Protein AF-A0A2S7JBW2-F1 (afdb_monomer)

Nearest PDB structures (foldseek):
  4ilo-assembly1_A  TM=8.962E-01  e=5.981E-02  Chlamydia trachomatis L2/434/Bu
  3k29-assembly1_A  TM=7.544E-01  e=4.182E-02  Chlamydia trachomatis
  8i21-assembly1_A  TM=8.945E-01  e=6.894E-01  Saccharomyces cerevisiae S288C
  6pyu-assembly1_B  TM=6.665E-01  e=2.221E-01  Homo sapiens
  8i4v-assembly1_B  TM=3.701E-01  e=4.279E-01  Saccharomyces cerevisiae S288C

Solvent-accessible surface area (backbone atoms only — not comparable to full-atom values): 8163 Å² total; per-residue (Å²): 131,65,72,66,58,58,49,51,54,51,37,55,56,33,46,54,52,26,52,53,31,48,53,52,26,54,51,33,50,50,50,32,52,52,43,50,52,52,45,51,51,54,53,51,51,49,52,54,50,52,52,53,53,66,70,50,65,88,49,95,73,53,73,66,59,55,52,52,50,54,57,48,52,53,52,50,53,51,50,49,55,52,46,52,53,50,33,54,52,36,49,53,49,28,52,51,32,48,53,54,25,53,54,31,49,51,48,36,53,51,46,52,53,52,48,53,54,50,51,54,53,52,52,55,53,51,52,54,50,50,49,53,55,50,50,54,50,50,51,52,54,49,54,53,53,53,54,52,52,56,58,59,77,72,108

Sequence (155 aa):
MNPLHGLQLAIELAERKRDERAQVLAQAQRQVLMGQQQLQQLQSYANDTDARWTQGHNMALSSELIRHHYQFVERLQHAIGMQDGVIANLVRQENQCRATLMQAEMRVSGLKQVLEKRKLQIAAVEQRREQGRMDEMAALVYARRMASAQLEDAR

Structure (mmCIF, N/CA/C/O backbone):
data_AF-A0A2S7JBW2-F1
#
_entry.id   AF-A0A2S7JBW2-F1
#
loop_
_atom_site.group_PDB
_atom_site.id
_atom_site.type_symbol
_atom_site.label_atom_id
_atom_site.label_alt_id
_atom_site.label_comp_id
_atom_site.label_asym_id
_atom_site.label_entity_id
_atom_site.label_seq_id
_atom_site.pdbx_PDB_ins_code
_atom_site.Cartn_x
_atom_site.Cartn_y
_atom_site.Cartn_z
_atom_site.occupancy
_atom_site.B_iso_or_equiv
_atom_site.auth_seq_id
_atom_site.auth_comp_id
_atom_site.auth_asym_id
_atom_site.auth_atom_id
_atom_site.pdbx_PDB_model_num
ATOM 1 N N . MET A 1 1 ? -13.822 -15.335 30.481 1.00 53.06 1 MET A N 1
ATOM 2 C CA . MET A 1 1 ? -13.017 -14.358 29.709 1.00 53.06 1 MET A CA 1
ATOM 3 C C . MET A 1 1 ? -13.852 -13.115 29.452 1.00 53.06 1 MET A C 1
ATOM 5 O O . MET A 1 1 ? -15.009 -13.262 29.079 1.00 53.06 1 MET A O 1
ATOM 9 N N . ASN A 1 2 ? -13.300 -11.915 29.657 1.00 78.81 2 ASN A N 1
ATOM 10 C CA . ASN A 1 2 ? -14.002 -10.663 29.363 1.00 78.81 2 ASN A CA 1
ATOM 11 C C . ASN A 1 2 ? -14.176 -10.518 27.830 1.00 78.81 2 ASN A C 1
ATOM 13 O O . ASN A 1 2 ? -13.167 -10.449 27.125 1.00 78.81 2 ASN A O 1
ATOM 17 N N . PRO A 1 3 ? -15.408 -10.480 27.285 1.00 77.38 3 PRO A N 1
ATOM 18 C CA . PRO A 1 3 ? -15.646 -10.418 25.839 1.00 77.38 3 PRO A CA 1
ATOM 19 C C . PRO A 1 3 ? -15.076 -9.154 25.178 1.00 77.38 3 PRO A C 1
ATOM 21 O O . PRO A 1 3 ? -14.809 -9.164 23.977 1.00 77.38 3 PRO A O 1
ATOM 24 N N . LEU A 1 4 ? -14.852 -8.080 25.944 1.00 89.88 4 LEU A N 1
ATOM 25 C CA . LEU A 1 4 ? -14.184 -6.873 25.453 1.00 89.88 4 LEU A CA 1
ATOM 26 C C . LEU A 1 4 ? -12.693 -7.109 25.196 1.00 89.88 4 LEU A C 1
ATOM 28 O O . LEU A 1 4 ? -12.165 -6.608 24.209 1.00 89.88 4 LEU A O 1
ATOM 32 N N . HIS A 1 5 ? -12.038 -7.921 26.029 1.00 91.69 5 HIS A N 1
ATOM 33 C CA . HIS A 1 5 ? -10.615 -8.226 25.890 1.00 91.69 5 HIS A CA 1
ATOM 34 C C . HIS A 1 5 ? -10.326 -9.022 24.609 1.00 91.69 5 HIS A C 1
ATOM 36 O O . HIS A 1 5 ? -9.388 -8.716 23.881 1.00 91.69 5 HIS A O 1
ATOM 42 N N . GLY A 1 6 ? -11.191 -9.985 24.266 1.00 94.25 6 GLY A N 1
ATOM 43 C CA . GLY A 1 6 ? -11.080 -10.716 22.999 1.00 94.25 6 GLY A CA 1
ATOM 44 C C . GLY A 1 6 ? -11.246 -9.815 21.767 1.00 94.25 6 GLY A C 1
ATOM 45 O O . GLY A 1 6 ? -10.542 -9.991 20.776 1.00 94.25 6 GLY A O 1
ATOM 46 N N . LEU A 1 7 ? -12.138 -8.818 21.833 1.00 94.88 7 LEU A N 1
ATOM 47 C CA . LEU A 1 7 ? -12.309 -7.830 20.761 1.00 94.88 7 LEU A CA 1
ATOM 48 C C . LEU A 1 7 ? -11.121 -6.871 20.654 1.00 94.88 7 LEU A C 1
ATOM 50 O O . LEU A 1 7 ? -10.713 -6.557 19.540 1.00 94.88 7 LEU A O 1
ATOM 54 N N . GLN A 1 8 ? -10.554 -6.435 21.780 1.00 96.25 8 GLN A N 1
ATOM 55 C CA . GLN A 1 8 ? -9.336 -5.619 21.800 1.00 96.25 8 GLN A CA 1
ATOM 56 C C . GLN A 1 8 ? -8.173 -6.359 21.133 1.00 96.25 8 GLN A C 1
ATOM 58 O O . GLN A 1 8 ? -7.579 -5.830 20.198 1.00 96.25 8 GLN A O 1
ATOM 63 N N . LEU A 1 9 ? -7.938 -7.622 21.504 1.00 97.00 9 LEU A N 1
ATOM 64 C CA . LEU A 1 9 ? -6.905 -8.445 20.871 1.00 97.00 9 LEU A CA 1
ATOM 65 C C . LEU A 1 9 ? -7.161 -8.640 19.366 1.00 97.00 9 LEU A C 1
ATOM 67 O O . LEU A 1 9 ? -6.239 -8.587 18.555 1.00 97.00 9 LEU A O 1
ATOM 71 N N . ALA A 1 10 ? -8.419 -8.840 18.963 1.00 96.81 10 ALA A N 1
ATOM 72 C CA . ALA A 1 10 ? -8.775 -8.948 17.550 1.00 96.81 10 ALA A CA 1
ATOM 73 C C . ALA A 1 10 ? -8.509 -7.647 16.771 1.00 96.81 10 ALA A C 1
ATOM 75 O O . ALA A 1 10 ? -8.112 -7.717 15.605 1.00 96.81 10 ALA A O 1
ATOM 76 N N . ILE A 1 11 ? -8.711 -6.480 17.395 1.00 98.31 11 ILE A N 1
ATOM 77 C CA . ILE A 1 11 ? -8.371 -5.174 16.816 1.00 98.31 11 ILE A CA 1
ATOM 78 C C . ILE A 1 11 ? -6.858 -5.049 16.668 1.00 98.31 11 ILE A C 1
ATOM 80 O O . ILE A 1 11 ? -6.408 -4.751 15.568 1.00 98.31 11 ILE A O 1
ATOM 84 N N . GLU A 1 12 ? -6.080 -5.356 17.706 1.00 98.19 12 GLU A N 1
ATOM 85 C CA . GLU A 1 12 ? -4.612 -5.301 17.649 1.00 98.19 12 GLU A CA 1
ATOM 86 C C . GLU A 1 12 ? -4.054 -6.186 16.524 1.00 98.19 12 GLU A C 1
ATOM 88 O O . GLU A 1 12 ? -3.207 -5.763 15.737 1.00 98.19 12 GLU A O 1
ATOM 93 N N . LEU A 1 13 ? -4.570 -7.412 16.389 1.00 98.19 13 LEU A N 1
ATOM 94 C CA . LEU A 1 13 ? -4.189 -8.314 15.301 1.00 98.19 13 LEU A CA 1
ATOM 95 C C . LEU A 1 13 ? -4.597 -7.774 13.923 1.00 98.19 13 LEU A C 1
ATOM 97 O O . LEU A 1 13 ? -3.871 -7.965 12.947 1.00 98.19 13 LEU A O 1
ATOM 101 N N . ALA A 1 14 ? -5.758 -7.125 13.815 1.00 98.25 14 ALA A N 1
ATOM 102 C CA . ALA A 1 14 ? -6.209 -6.521 12.565 1.00 98.25 14 ALA A CA 1
ATOM 103 C C . ALA A 1 14 ? -5.381 -5.281 12.188 1.00 98.25 14 ALA A C 1
ATOM 105 O O . ALA A 1 14 ? -5.085 -5.096 11.009 1.00 98.25 14 ALA A O 1
ATOM 106 N N . GLU A 1 15 ? -4.974 -4.470 13.166 1.00 98.56 15 GLU A N 1
ATOM 107 C CA . GLU A 1 15 ? -4.100 -3.310 12.970 1.00 98.56 15 GLU A CA 1
ATOM 108 C C . GLU A 1 15 ? -2.712 -3.740 12.500 1.00 98.56 15 GLU A C 1
ATOM 110 O O . GLU A 1 15 ? -2.252 -3.242 11.476 1.00 98.56 15 GLU A O 1
ATOM 115 N N . ARG A 1 16 ? -2.107 -4.755 13.134 1.00 98.56 16 ARG A N 1
ATOM 116 C CA . ARG A 1 16 ? -0.834 -5.332 12.663 1.00 98.56 16 ARG A CA 1
ATOM 117 C C . ARG A 1 16 ? -0.922 -5.800 11.211 1.00 98.56 16 ARG A C 1
ATOM 119 O O . ARG A 1 16 ? -0.075 -5.450 10.398 1.00 98.56 16 ARG A O 1
ATOM 126 N N . LYS A 1 17 ? -1.994 -6.517 10.853 1.00 98.06 17 LYS A N 1
ATOM 127 C CA . LYS A 1 17 ? -2.224 -6.953 9.465 1.00 98.06 17 LYS A CA 1
ATOM 128 C C . LYS A 1 17 ? -2.383 -5.781 8.500 1.00 98.06 17 LYS A C 1
ATOM 130 O O . LYS A 1 17 ? -1.874 -5.854 7.387 1.00 98.06 17 LYS A O 1
ATOM 135 N N . ARG A 1 18 ? -3.100 -4.718 8.882 1.00 98.62 18 ARG A N 1
ATOM 136 C CA . ARG A 1 18 ? -3.215 -3.498 8.066 1.00 98.62 18 ARG A CA 1
ATOM 137 C C . ARG A 1 18 ? -1.834 -2.887 7.831 1.00 98.62 18 ARG A C 1
ATOM 139 O O . ARG A 1 18 ? -1.517 -2.557 6.693 1.00 98.62 18 ARG A O 1
ATOM 146 N N . ASP A 1 19 ? -1.020 -2.785 8.874 1.00 98.75 19 ASP A N 1
ATOM 147 C CA . ASP A 1 19 ? 0.309 -2.176 8.795 1.00 98.75 19 ASP A CA 1
ATOM 148 C C . ASP A 1 19 ? 1.254 -3.000 7.907 1.00 98.75 19 ASP A C 1
ATOM 150 O O . ASP A 1 19 ? 1.954 -2.439 7.065 1.00 98.75 19 ASP A O 1
ATOM 154 N N . GLU A 1 20 ? 1.190 -4.332 7.985 1.00 98.50 20 GLU A N 1
ATOM 155 C CA . GLU A 1 20 ? 1.866 -5.228 7.036 1.00 98.50 20 GLU A CA 1
ATOM 156 C C . GLU A 1 20 ? 1.420 -4.959 5.586 1.00 98.50 20 GLU A C 1
ATOM 158 O O . GLU A 1 20 ? 2.254 -4.848 4.686 1.00 98.50 20 GLU A O 1
ATOM 163 N N . ARG A 1 21 ? 0.111 -4.794 5.327 1.00 98.38 21 ARG A N 1
ATOM 164 C CA . ARG A 1 21 ? -0.383 -4.453 3.975 1.00 98.38 21 ARG A CA 1
ATOM 165 C C . ARG A 1 21 ? 0.078 -3.074 3.514 1.00 98.38 21 ARG A C 1
ATOM 167 O O . ARG A 1 21 ? 0.371 -2.912 2.331 1.00 98.38 21 ARG A O 1
ATOM 174 N N . ALA A 1 22 ? 0.186 -2.108 4.422 1.00 98.69 22 ALA A N 1
ATOM 175 C CA . ALA A 1 22 ? 0.700 -0.780 4.108 1.00 98.69 22 ALA A CA 1
ATOM 176 C C . ALA A 1 22 ? 2.178 -0.836 3.693 1.00 98.69 22 ALA A C 1
ATOM 178 O O . ALA A 1 22 ? 2.563 -0.211 2.705 1.00 98.69 22 ALA A O 1
ATOM 179 N N . GLN A 1 23 ? 2.993 -1.645 4.376 1.00 98.75 23 GLN A N 1
ATOM 180 C CA . GLN A 1 23 ? 4.392 -1.870 3.997 1.00 98.75 23 GLN A CA 1
ATOM 181 C C . GLN A 1 23 ? 4.518 -2.517 2.611 1.00 98.75 23 GLN A C 1
ATOM 183 O O . GLN A 1 23 ? 5.339 -2.080 1.800 1.00 98.75 23 GLN A O 1
ATOM 188 N N . VAL A 1 24 ? 3.676 -3.512 2.313 1.00 98.56 24 VAL A N 1
ATOM 189 C CA . VAL A 1 24 ? 3.637 -4.167 0.995 1.00 98.56 24 VAL A CA 1
ATOM 190 C C . VAL A 1 24 ? 3.238 -3.180 -0.107 1.00 98.56 24 VAL A C 1
ATOM 192 O O . VAL A 1 24 ? 3.885 -3.145 -1.152 1.00 98.56 24 VAL A O 1
ATOM 195 N N . LEU A 1 25 ? 2.228 -2.331 0.124 1.00 98.81 25 LEU A N 1
ATOM 196 C CA . LEU A 1 25 ? 1.856 -1.278 -0.827 1.00 98.81 25 LEU A CA 1
ATOM 197 C C . LEU A 1 25 ? 3.013 -0.298 -1.060 1.00 98.81 25 LEU A C 1
ATOM 199 O O . LEU A 1 25 ? 3.326 0.011 -2.208 1.00 98.81 25 LEU A O 1
ATOM 203 N N . ALA A 1 26 ? 3.687 0.145 0.003 1.00 98.69 26 ALA A N 1
ATOM 204 C CA . ALA A 1 26 ? 4.833 1.041 -0.116 1.00 98.69 26 ALA A CA 1
ATOM 205 C C . ALA A 1 26 ? 5.981 0.410 -0.927 1.00 98.69 26 ALA A C 1
ATOM 207 O O . ALA A 1 26 ? 6.661 1.098 -1.688 1.00 98.69 26 ALA A O 1
ATOM 208 N N . GLN A 1 27 ? 6.202 -0.902 -0.797 1.00 98.62 27 GLN A N 1
ATOM 209 C CA . GLN A 1 27 ? 7.169 -1.622 -1.623 1.00 98.62 27 GLN A CA 1
ATOM 210 C C . GLN A 1 27 ? 6.747 -1.668 -3.095 1.00 98.62 27 GLN A C 1
ATOM 212 O O . GLN A 1 27 ? 7.576 -1.373 -3.955 1.00 98.62 27 GLN A O 1
ATOM 217 N N . ALA A 1 28 ? 5.482 -1.982 -3.386 1.00 98.62 28 ALA A N 1
ATOM 218 C CA . ALA A 1 28 ? 4.966 -2.009 -4.755 1.00 98.62 28 ALA A CA 1
ATOM 219 C C . ALA A 1 28 ? 5.085 -0.632 -5.435 1.00 98.62 28 ALA A C 1
ATOM 221 O O . ALA A 1 28 ? 5.556 -0.535 -6.566 1.00 98.62 28 ALA A O 1
ATOM 222 N N . GLN A 1 29 ? 4.770 0.447 -4.714 1.00 98.69 29 GLN A N 1
ATOM 223 C CA . GLN A 1 29 ? 4.938 1.823 -5.195 1.00 98.69 29 GLN A CA 1
ATOM 224 C C . GLN A 1 29 ? 6.393 2.148 -5.537 1.00 98.69 29 GLN A C 1
ATOM 226 O O . GLN A 1 29 ? 6.672 2.712 -6.594 1.00 98.69 29 GLN A O 1
ATOM 231 N N . ARG A 1 30 ? 7.344 1.750 -4.679 1.00 98.69 30 ARG A N 1
ATOM 232 C CA . ARG A 1 30 ? 8.774 1.913 -4.978 1.00 98.69 30 ARG A CA 1
ATOM 233 C C . ARG A 1 30 ? 9.179 1.155 -6.239 1.00 98.69 30 ARG A C 1
ATOM 235 O O . ARG A 1 30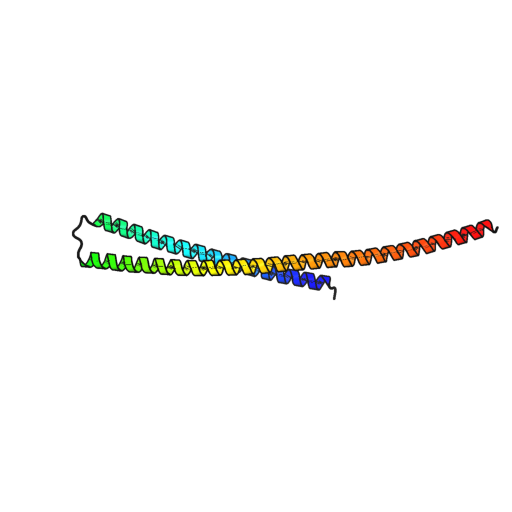 ? 9.936 1.693 -7.036 1.00 98.69 30 ARG A O 1
ATOM 242 N N . GLN A 1 31 ? 8.670 -0.059 -6.442 1.00 98.50 31 GLN A N 1
ATOM 243 C CA . GLN A 1 31 ? 8.972 -0.842 -7.643 1.00 98.50 31 GLN A CA 1
ATOM 244 C C . GLN A 1 31 ? 8.446 -0.168 -8.914 1.00 98.50 31 GLN A C 1
ATOM 246 O O . GLN A 1 31 ? 9.180 -0.098 -9.896 1.00 98.50 31 GLN A O 1
ATOM 251 N N . VAL A 1 32 ? 7.226 0.381 -8.887 1.00 98.75 32 VAL A N 1
ATOM 252 C CA . VAL A 1 32 ? 6.675 1.164 -10.009 1.00 98.75 32 VAL A CA 1
ATOM 253 C C . VAL A 1 32 ? 7.577 2.358 -10.330 1.00 98.75 32 VAL A C 1
ATOM 255 O O . VAL A 1 32 ? 7.961 2.533 -11.485 1.00 98.75 32 VAL A O 1
ATOM 258 N N . LEU A 1 33 ? 7.975 3.132 -9.314 1.00 98.62 33 LEU A N 1
ATOM 259 C CA . LEU A 1 33 ? 8.862 4.286 -9.493 1.00 98.62 33 LEU A CA 1
ATOM 260 C C . LEU A 1 33 ? 10.222 3.886 -10.082 1.00 98.62 33 LEU A C 1
ATOM 262 O O . LEU A 1 33 ? 10.692 4.521 -11.022 1.00 98.62 33 LEU A O 1
ATOM 266 N N . MET A 1 34 ? 10.840 2.816 -9.574 1.00 98.38 34 MET A N 1
ATOM 267 C CA . MET A 1 34 ? 12.109 2.313 -10.115 1.00 98.38 34 MET A CA 1
ATOM 268 C C . MET A 1 34 ? 11.960 1.851 -11.569 1.00 98.38 34 MET A C 1
ATOM 270 O O . MET A 1 34 ? 12.822 2.145 -12.395 1.00 98.38 34 MET A O 1
ATOM 274 N N . GLY A 1 35 ? 10.854 1.180 -11.901 1.00 98.25 35 GLY A N 1
ATOM 275 C CA . GLY A 1 35 ? 10.555 0.771 -13.271 1.00 98.25 35 GLY A CA 1
ATOM 276 C C . GLY A 1 35 ? 10.433 1.967 -14.219 1.00 98.25 35 GLY A C 1
ATOM 277 O O . GLY A 1 35 ? 11.039 1.961 -15.291 1.00 98.25 35 GLY A O 1
ATOM 278 N N . GLN A 1 36 ? 9.717 3.015 -13.804 1.00 98.38 36 GLN A N 1
ATOM 279 C CA . GLN A 1 36 ? 9.570 4.262 -14.565 1.00 98.38 36 GLN A CA 1
ATOM 280 C C . GLN A 1 36 ? 10.906 4.993 -14.751 1.00 98.38 36 GLN A C 1
ATOM 282 O O . GLN A 1 36 ? 11.199 5.470 -15.845 1.00 98.38 36 GLN A O 1
ATOM 287 N N . GLN A 1 37 ? 11.747 5.040 -13.715 1.00 98.31 37 GLN A N 1
ATOM 288 C CA . GLN A 1 37 ? 13.085 5.631 -13.809 1.00 98.31 37 GLN A CA 1
ATOM 289 C C . GLN A 1 37 ? 13.970 4.888 -14.818 1.00 98.31 37 GLN A C 1
ATOM 291 O O . GLN A 1 37 ? 14.657 5.524 -15.614 1.00 98.31 37 GLN A O 1
ATOM 296 N N . GLN A 1 38 ? 13.932 3.553 -14.832 1.00 97.69 38 GLN A N 1
ATOM 297 C CA . GLN A 1 38 ? 14.663 2.748 -15.817 1.00 97.69 38 GLN A CA 1
ATOM 298 C C . GLN A 1 38 ? 14.172 3.004 -17.246 1.00 97.69 38 GLN A C 1
ATOM 300 O O . GLN A 1 38 ? 14.985 3.148 -18.156 1.00 97.69 38 GLN A O 1
ATOM 305 N N . LEU A 1 39 ? 12.856 3.116 -17.448 1.00 98.00 39 LEU A N 1
ATOM 306 C CA . LEU A 1 39 ? 12.289 3.469 -18.751 1.00 98.00 39 LEU A CA 1
ATOM 307 C C . LEU A 1 39 ? 12.785 4.839 -19.225 1.00 98.00 39 LEU A C 1
ATOM 309 O O . LEU A 1 39 ? 13.240 4.971 -20.359 1.00 98.00 39 LEU A O 1
ATOM 313 N N . GLN A 1 40 ? 12.758 5.839 -18.342 1.00 97.62 40 GLN A N 1
ATOM 314 C CA . GLN A 1 40 ? 13.261 7.176 -18.647 1.00 97.62 40 GLN A CA 1
ATOM 315 C C . GLN A 1 40 ? 14.749 7.146 -19.029 1.00 97.62 40 GLN A C 1
ATOM 317 O O . GLN A 1 40 ? 15.157 7.834 -19.963 1.00 97.62 40 GLN A O 1
ATOM 322 N N . GLN A 1 41 ? 15.560 6.330 -18.349 1.00 96.62 41 GLN A N 1
ATOM 323 C CA . GLN A 1 41 ? 16.973 6.150 -18.695 1.00 96.62 41 GLN A CA 1
ATOM 324 C C . GLN A 1 41 ? 17.147 5.543 -20.092 1.00 96.62 41 GLN A C 1
ATOM 326 O O . GLN A 1 41 ? 17.953 6.050 -20.870 1.00 96.62 41 GLN A O 1
ATOM 331 N N . LEU A 1 42 ? 16.374 4.508 -20.440 1.00 95.81 42 LEU A N 1
ATOM 332 C CA . LEU A 1 42 ? 16.413 3.898 -21.774 1.00 95.81 42 LEU A CA 1
ATOM 333 C C . LEU A 1 42 ? 16.008 4.893 -22.869 1.00 95.81 42 LEU A C 1
ATOM 335 O O . LEU A 1 42 ? 16.672 4.972 -23.900 1.00 95.81 42 LEU A O 1
ATOM 339 N N . GLN A 1 43 ? 14.959 5.683 -22.633 1.00 94.50 43 GLN A N 1
ATOM 340 C CA . GLN A 1 43 ? 14.488 6.707 -23.569 1.00 94.50 43 GLN A CA 1
ATOM 341 C C . GLN A 1 43 ? 15.504 7.843 -23.737 1.00 94.50 43 GLN A C 1
ATOM 343 O O . GLN A 1 43 ? 15.786 8.255 -24.860 1.00 94.50 43 GLN A O 1
ATOM 348 N N . SER A 1 44 ? 16.101 8.322 -22.641 1.00 95.19 44 SER A N 1
ATOM 349 C CA . SER A 1 44 ? 17.167 9.330 -22.698 1.00 95.19 44 SER A CA 1
ATOM 350 C C . SER A 1 44 ? 18.363 8.813 -23.491 1.00 95.19 44 SER A C 1
ATOM 352 O O . SER A 1 44 ? 18.886 9.512 -24.352 1.00 95.19 44 SER A O 1
ATOM 354 N N . TYR A 1 45 ? 18.760 7.566 -23.244 1.00 94.06 45 TYR A N 1
ATOM 355 C CA . TYR A 1 45 ? 19.880 6.950 -23.939 1.00 94.06 45 TYR A CA 1
ATOM 356 C C . TYR A 1 45 ? 19.613 6.753 -25.439 1.00 94.06 45 TYR A C 1
ATOM 358 O O . TYR A 1 45 ? 20.523 6.939 -26.252 1.00 94.06 45 TYR A O 1
ATOM 366 N N . ALA A 1 46 ? 18.369 6.438 -25.818 1.00 90.56 46 ALA A N 1
ATOM 367 C CA . ALA A 1 46 ? 17.950 6.383 -27.218 1.00 90.56 46 ALA A CA 1
ATOM 368 C C . ALA A 1 46 ? 18.127 7.748 -27.898 1.00 90.56 46 ALA A C 1
ATOM 370 O O . ALA A 1 46 ? 18.830 7.852 -28.902 1.00 90.56 46 ALA A O 1
ATOM 371 N N . ASN A 1 47 ? 17.582 8.802 -27.285 1.00 90.94 47 ASN A N 1
ATOM 372 C CA . ASN A 1 47 ? 17.652 10.166 -27.808 1.00 90.94 47 ASN A CA 1
ATOM 373 C C . ASN A 1 47 ? 19.099 10.666 -27.944 1.00 90.94 47 ASN A C 1
ATOM 375 O O . ASN A 1 47 ? 19.458 11.252 -28.964 1.00 90.94 47 ASN A O 1
ATOM 379 N N . ASP A 1 48 ? 19.944 10.409 -26.942 1.00 91.31 48 ASP A N 1
ATOM 380 C CA . ASP A 1 48 ? 21.357 10.800 -26.969 1.00 91.31 48 ASP A CA 1
ATOM 381 C C . ASP A 1 48 ? 22.122 10.088 -28.092 1.00 91.31 48 ASP A C 1
ATOM 383 O O . ASP A 1 48 ? 22.988 10.682 -28.744 1.00 91.31 48 ASP A O 1
ATOM 387 N N . THR A 1 49 ? 21.808 8.811 -28.328 1.00 87.00 49 THR A N 1
ATOM 388 C CA . THR A 1 49 ? 22.441 8.018 -29.387 1.00 87.00 49 THR A CA 1
ATOM 389 C C . THR A 1 49 ? 22.029 8.522 -30.769 1.00 87.00 49 THR A C 1
ATOM 391 O O . THR A 1 49 ? 22.897 8.712 -31.625 1.00 87.00 49 THR A O 1
ATOM 394 N N . ASP A 1 50 ? 20.747 8.823 -30.970 1.00 86.56 50 ASP A N 1
ATOM 395 C CA . ASP A 1 50 ? 20.224 9.365 -32.229 1.00 86.56 50 ASP A CA 1
ATOM 396 C C . ASP A 1 50 ? 20.767 10.778 -32.519 1.00 86.56 50 ASP A C 1
ATOM 398 O O . ASP A 1 50 ? 21.164 11.091 -33.648 1.00 86.56 50 ASP A O 1
ATOM 402 N N . ALA A 1 51 ? 20.875 11.632 -31.496 1.00 87.31 51 ALA A N 1
ATOM 403 C CA . ALA A 1 51 ? 21.455 12.969 -31.624 1.00 87.31 51 ALA A CA 1
ATOM 404 C C . ALA A 1 51 ? 22.938 12.924 -32.037 1.00 87.31 51 ALA A C 1
ATOM 406 O O . ALA A 1 51 ? 23.369 13.662 -32.924 1.00 87.31 51 ALA A O 1
ATOM 407 N N . ARG A 1 52 ? 23.732 12.025 -31.442 1.00 85.06 52 ARG A N 1
ATOM 408 C CA . ARG A 1 52 ? 25.138 11.829 -31.839 1.00 85.06 52 ARG A CA 1
ATOM 409 C C . ARG A 1 52 ? 25.259 11.245 -33.243 1.00 85.06 52 ARG A C 1
ATOM 411 O O . ARG A 1 52 ? 26.136 11.661 -33.999 1.00 85.06 52 ARG A O 1
ATOM 418 N N . TRP A 1 53 ? 24.380 10.306 -33.599 1.00 82.06 53 TRP A N 1
ATOM 419 C CA . TRP A 1 53 ? 24.352 9.702 -34.929 1.00 82.06 53 TRP A CA 1
ATOM 420 C C . TRP A 1 53 ? 24.097 10.758 -36.008 1.00 82.06 53 TRP A C 1
ATOM 422 O O . TRP A 1 53 ? 24.881 10.878 -36.947 1.00 82.06 53 TRP A O 1
ATOM 432 N N . THR A 1 54 ? 23.067 11.593 -35.841 1.00 79.75 54 THR A N 1
ATOM 433 C CA . THR A 1 54 ? 22.730 12.682 -36.780 1.00 79.75 54 THR A CA 1
ATOM 434 C C . THR A 1 54 ? 23.836 13.733 -36.920 1.00 79.75 54 THR A C 1
ATOM 436 O O . THR A 1 54 ? 24.120 14.162 -38.036 1.00 79.75 54 THR A O 1
ATOM 439 N N . GLN A 1 55 ? 24.532 14.092 -35.838 1.00 79.31 55 GLN A N 1
ATOM 440 C CA . GLN A 1 55 ? 25.664 15.033 -35.883 1.00 79.31 55 GLN A CA 1
ATOM 441 C C . GLN A 1 55 ? 26.913 14.461 -36.585 1.00 79.31 55 GLN A C 1
ATOM 443 O O . GLN A 1 55 ? 27.683 15.212 -37.184 1.00 79.31 55 GLN A O 1
ATOM 448 N N . GLY A 1 56 ? 27.111 13.138 -36.550 1.00 68.38 56 GLY A N 1
ATOM 449 C CA . GLY A 1 56 ? 28.248 12.446 -37.172 1.00 68.38 56 GLY A CA 1
ATOM 450 C C . GLY A 1 56 ? 28.153 12.242 -38.692 1.00 68.38 56 GLY A C 1
ATOM 451 O O . GLY A 1 56 ? 29.137 11.832 -39.307 1.00 68.38 56 GLY A O 1
ATOM 452 N N . HIS A 1 57 ? 27.011 12.553 -39.321 1.00 58.34 57 HIS A N 1
ATOM 453 C CA . HIS A 1 57 ? 26.762 12.328 -40.757 1.00 58.34 57 HIS A CA 1
ATOM 454 C C . HIS A 1 57 ? 27.642 13.154 -41.714 1.00 58.34 57 HIS A C 1
ATOM 456 O O . HIS A 1 57 ? 27.631 12.902 -42.915 1.00 58.34 57 HIS A O 1
ATOM 462 N N . ASN A 1 58 ? 28.429 14.110 -41.210 1.00 57.31 58 ASN A N 1
ATOM 463 C CA . ASN A 1 58 ? 29.399 14.860 -42.018 1.00 57.31 58 ASN A CA 1
ATOM 464 C C . ASN A 1 58 ? 30.694 14.070 -42.319 1.00 57.31 58 ASN A C 1
ATOM 466 O O . ASN A 1 58 ? 31.568 14.583 -43.016 1.00 57.31 58 ASN A O 1
ATOM 470 N N . MET A 1 59 ? 30.842 12.840 -41.809 1.00 62.25 59 MET A N 1
ATOM 471 C CA . MET A 1 59 ? 31.985 11.956 -42.079 1.00 62.25 59 MET A CA 1
ATOM 472 C C . MET A 1 59 ? 31.562 10.740 -42.917 1.00 62.25 59 MET A C 1
ATOM 474 O O . MET A 1 59 ? 30.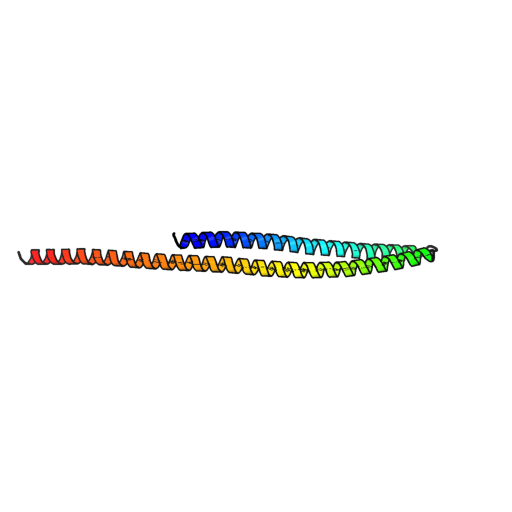430 10.276 -42.820 1.00 62.25 59 MET A O 1
ATOM 478 N N . ALA A 1 60 ? 32.468 10.197 -43.739 1.00 65.94 60 ALA A N 1
ATOM 479 C CA . ALA A 1 60 ? 32.218 8.988 -44.529 1.00 65.94 60 ALA A CA 1
ATOM 480 C C . ALA A 1 60 ? 32.029 7.761 -43.611 1.00 65.94 60 ALA A C 1
ATOM 482 O O . ALA A 1 60 ? 32.998 7.127 -43.195 1.00 65.94 60 ALA A O 1
ATOM 483 N N . LEU A 1 61 ? 30.779 7.449 -43.264 1.00 73.31 61 LEU A N 1
ATOM 484 C CA . LEU A 1 61 ? 30.416 6.291 -42.443 1.00 73.31 61 LEU A CA 1
ATOM 485 C C . LEU A 1 61 ? 30.464 5.008 -43.286 1.00 73.31 61 LEU A C 1
ATOM 487 O O . LEU A 1 61 ? 29.985 4.978 -44.420 1.00 73.31 61 LEU A O 1
ATOM 491 N N . SER A 1 62 ? 31.011 3.926 -42.727 1.00 80.62 62 SER A N 1
ATOM 492 C CA . SER A 1 62 ? 30.967 2.614 -43.380 1.00 80.62 62 SER A CA 1
ATOM 493 C C . SER A 1 62 ? 29.543 2.045 -43.365 1.00 80.62 62 SER A C 1
ATOM 495 O O . SER A 1 62 ? 28.784 2.236 -42.411 1.00 80.62 62 SER A O 1
ATOM 497 N N . SER A 1 63 ? 29.175 1.291 -44.404 1.00 81.12 63 SER A N 1
ATOM 498 C CA . SER A 1 63 ? 27.878 0.595 -44.482 1.00 81.12 63 SER A CA 1
ATOM 499 C C . SER A 1 63 ? 27.651 -0.371 -43.311 1.00 81.12 63 SER A C 1
ATOM 501 O O . SER A 1 63 ? 26.522 -0.558 -42.855 1.00 81.12 63 SER A O 1
ATOM 503 N N . GLU A 1 64 ? 28.728 -0.950 -42.780 1.00 84.56 64 GLU A N 1
ATOM 504 C CA . GLU A 1 64 ? 28.699 -1.825 -41.611 1.00 84.56 64 GLU A CA 1
ATOM 505 C C . GLU A 1 64 ? 28.325 -1.075 -40.323 1.00 84.56 64 GLU A C 1
ATOM 507 O O . GLU A 1 64 ? 27.489 -1.556 -39.555 1.00 84.56 64 GLU A O 1
ATOM 512 N N . LEU A 1 65 ? 28.858 0.135 -40.119 1.00 83.50 65 LEU A N 1
ATOM 513 C CA . LEU A 1 65 ? 28.530 0.978 -38.967 1.00 83.50 65 LEU A CA 1
ATOM 514 C C . LEU A 1 65 ? 27.057 1.416 -38.986 1.00 83.50 65 LEU A C 1
ATOM 516 O O . LEU A 1 65 ? 26.387 1.373 -37.954 1.00 83.50 65 LEU A O 1
ATOM 520 N N . ILE A 1 66 ? 26.534 1.754 -40.170 1.00 84.56 66 ILE A N 1
ATOM 521 C CA . ILE A 1 66 ? 25.114 2.085 -40.373 1.00 84.56 66 ILE A CA 1
ATOM 522 C C . ILE A 1 66 ? 24.223 0.903 -39.975 1.00 84.56 66 ILE A C 1
ATOM 524 O O . ILE A 1 66 ? 23.275 1.062 -39.204 1.00 84.56 66 ILE A O 1
ATOM 528 N N . ARG A 1 67 ? 24.548 -0.309 -40.442 1.00 87.06 67 ARG A N 1
ATOM 529 C CA . ARG A 1 67 ? 23.798 -1.526 -40.099 1.00 87.06 67 ARG A CA 1
ATOM 530 C C . ARG A 1 67 ? 23.791 -1.789 -38.592 1.00 87.06 67 ARG A C 1
ATOM 532 O O . ARG A 1 67 ? 22.746 -2.126 -38.036 1.00 87.06 67 ARG A O 1
ATOM 539 N N . HIS A 1 68 ? 24.935 -1.641 -37.926 1.00 87.19 68 HIS A N 1
ATOM 540 C CA . HIS A 1 68 ? 25.033 -1.852 -36.481 1.00 87.19 68 HIS A CA 1
ATOM 541 C C . HIS A 1 68 ? 24.218 -0.843 -35.674 1.00 87.19 68 HIS A C 1
ATOM 543 O O . HIS A 1 68 ? 23.587 -1.242 -34.693 1.00 87.19 68 HIS A O 1
ATOM 549 N N . HIS A 1 69 ? 24.183 0.422 -36.101 1.00 86.88 69 HIS A N 1
ATOM 550 C CA . HIS A 1 69 ? 23.357 1.446 -35.469 1.00 86.88 69 HIS A CA 1
ATOM 551 C C . HIS A 1 69 ? 21.867 1.072 -35.523 1.00 86.88 69 HIS A C 1
ATOM 553 O O . HIS A 1 69 ? 21.232 0.983 -34.474 1.00 86.88 69 HIS A O 1
ATOM 559 N N . TYR A 1 70 ? 21.328 0.730 -36.699 1.00 88.31 70 TYR A N 1
ATOM 560 C CA . TYR A 1 70 ? 19.918 0.329 -36.818 1.00 88.31 70 TYR A CA 1
ATOM 561 C C . TYR A 1 70 ? 19.574 -0.914 -35.988 1.00 88.31 70 TYR A C 1
ATOM 563 O O . TYR A 1 70 ? 18.567 -0.923 -35.285 1.00 88.31 70 TYR A O 1
ATOM 571 N N . GLN A 1 71 ? 20.434 -1.939 -35.997 1.00 91.19 71 GLN A N 1
ATOM 572 C CA . GLN A 1 71 ? 20.235 -3.135 -35.168 1.00 91.19 71 GLN A CA 1
ATOM 573 C C . GLN A 1 71 ? 20.249 -2.822 -33.667 1.00 91.19 71 GLN A C 1
ATOM 575 O O . GLN A 1 71 ? 19.575 -3.481 -32.876 1.00 91.19 71 GLN A O 1
ATOM 580 N N . PHE A 1 72 ? 21.067 -1.861 -33.245 1.00 89.50 72 PHE A N 1
ATOM 581 C CA . PHE A 1 72 ? 21.102 -1.416 -31.861 1.00 89.50 72 PHE A CA 1
ATOM 582 C C . PHE A 1 72 ? 19.824 -0.654 -31.484 1.00 89.50 72 PHE A C 1
ATOM 584 O O . PHE A 1 72 ? 19.232 -0.966 -30.452 1.00 89.50 72 PHE A O 1
ATOM 591 N N . VAL A 1 73 ? 19.369 0.270 -32.336 1.00 90.81 73 VAL A N 1
ATOM 592 C CA . VAL A 1 73 ? 18.120 1.023 -32.137 1.00 90.81 73 VAL A CA 1
ATOM 593 C C . VAL A 1 73 ? 16.920 0.079 -32.045 1.00 90.81 73 VAL A C 1
ATOM 595 O O . VAL A 1 73 ? 16.110 0.213 -31.131 1.00 90.81 73 VAL A O 1
ATOM 598 N N . GLU A 1 74 ? 16.841 -0.931 -32.912 1.00 93.50 74 GLU A N 1
ATOM 599 C CA . GLU A 1 74 ? 15.783 -1.948 -32.874 1.00 93.50 74 GLU A CA 1
ATOM 600 C C . GLU A 1 74 ? 15.762 -2.700 -31.531 1.00 93.50 74 GLU A C 1
ATOM 602 O O . GLU A 1 74 ? 14.714 -2.834 -30.894 1.00 93.50 74 GLU A O 1
ATOM 607 N N . ARG A 1 75 ? 16.931 -3.137 -31.040 1.00 94.88 75 ARG A N 1
ATOM 608 C CA . ARG A 1 75 ? 17.039 -3.788 -29.724 1.00 94.88 75 ARG A CA 1
ATOM 609 C C . ARG A 1 75 ? 16.643 -2.857 -28.581 1.00 94.88 75 ARG A C 1
ATOM 611 O O . ARG A 1 75 ? 16.017 -3.312 -27.625 1.00 94.88 75 ARG A O 1
ATOM 618 N N . LEU A 1 76 ? 16.999 -1.577 -28.663 1.00 93.94 76 LEU A N 1
ATOM 619 C CA . LEU A 1 76 ? 16.663 -0.590 -27.641 1.00 93.94 76 LEU A CA 1
ATOM 620 C C . LEU A 1 76 ? 15.155 -0.317 -27.599 1.00 93.94 76 LEU A C 1
ATOM 622 O O . LEU A 1 76 ? 14.567 -0.320 -26.520 1.00 93.94 76 LEU A O 1
ATOM 626 N N . GLN A 1 77 ? 14.510 -0.178 -28.759 1.00 93.50 77 GLN A N 1
ATOM 627 C CA . GLN A 1 77 ? 13.052 -0.059 -28.862 1.00 93.50 77 GLN A CA 1
ATOM 628 C C . GLN A 1 77 ? 12.344 -1.300 -28.309 1.00 93.50 77 GLN A C 1
ATOM 630 O O . GLN A 1 77 ? 11.370 -1.179 -27.566 1.00 93.50 77 GLN A O 1
ATOM 635 N N . HIS A 1 78 ? 12.864 -2.495 -28.600 1.00 96.06 78 HIS A N 1
ATOM 636 C CA . HIS A 1 78 ? 12.339 -3.732 -28.029 1.00 96.06 78 HIS A CA 1
ATOM 637 C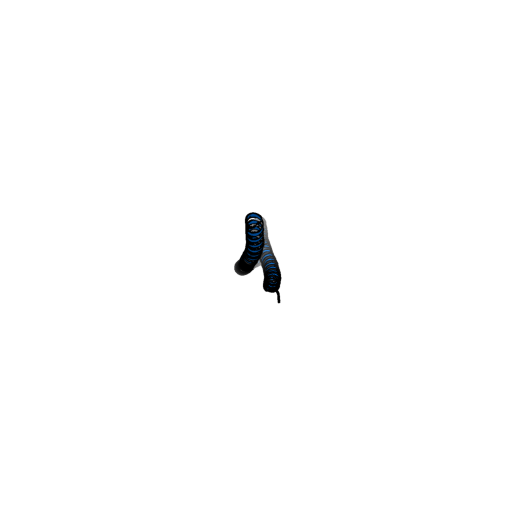 C . HIS A 1 78 ? 12.462 -3.760 -26.496 1.00 96.06 78 HIS A C 1
ATOM 639 O O . HIS A 1 78 ? 11.503 -4.101 -25.805 1.00 96.06 78 HIS A O 1
ATOM 645 N N . ALA A 1 79 ? 13.612 -3.350 -25.948 1.00 95.75 79 ALA A N 1
ATOM 646 C CA . ALA A 1 79 ? 13.824 -3.257 -24.504 1.00 95.75 79 ALA A CA 1
ATOM 647 C C . ALA A 1 79 ? 12.881 -2.248 -23.829 1.00 95.75 79 ALA A C 1
ATOM 649 O O . ALA A 1 79 ? 12.334 -2.548 -22.770 1.00 95.75 79 ALA A O 1
ATOM 650 N N . ILE A 1 80 ? 12.641 -1.095 -24.461 1.00 95.69 80 ILE A N 1
ATOM 651 C CA . ILE A 1 80 ? 11.657 -0.099 -24.012 1.00 95.69 80 ILE A CA 1
ATOM 652 C C . ILE A 1 80 ? 10.255 -0.721 -23.961 1.00 95.69 80 ILE A C 1
ATOM 654 O O . ILE A 1 80 ? 9.600 -0.652 -22.924 1.00 95.69 80 ILE A O 1
ATOM 658 N N . GLY A 1 81 ? 9.831 -1.417 -25.022 1.00 96.62 81 GLY A N 1
ATOM 659 C CA . GLY A 1 81 ? 8.531 -2.095 -25.048 1.00 96.62 81 GLY A CA 1
ATOM 660 C C . GLY A 1 81 ? 8.386 -3.182 -23.975 1.00 96.62 81 GLY A C 1
ATOM 661 O O . GLY A 1 81 ? 7.333 -3.307 -23.347 1.00 96.62 81 GLY A O 1
ATOM 662 N N . MET A 1 82 ? 9.451 -3.946 -23.700 1.00 97.56 82 MET A N 1
ATOM 663 C CA . MET A 1 82 ? 9.464 -4.893 -22.577 1.00 97.56 82 MET A CA 1
ATOM 664 C C . MET A 1 82 ? 9.340 -4.174 -21.228 1.00 97.56 82 MET A C 1
ATOM 666 O O . MET A 1 82 ? 8.572 -4.617 -20.371 1.00 97.56 82 MET A O 1
ATOM 670 N N . GLN A 1 83 ? 10.055 -3.061 -21.044 1.00 97.62 83 GLN A N 1
ATOM 671 C CA . GLN A 1 83 ? 10.023 -2.274 -19.813 1.00 97.62 83 GLN A CA 1
ATOM 672 C C . GLN A 1 83 ? 8.635 -1.671 -19.554 1.00 97.62 83 GLN A C 1
ATOM 674 O O . GLN A 1 83 ? 8.157 -1.718 -18.420 1.00 97.62 83 GLN A O 1
ATOM 679 N N . ASP A 1 84 ? 7.950 -1.186 -20.590 1.00 97.62 84 ASP A N 1
ATOM 680 C CA . ASP A 1 84 ? 6.557 -0.734 -20.492 1.00 97.62 84 ASP A CA 1
ATOM 681 C C . ASP A 1 84 ? 5.632 -1.860 -20.005 1.00 97.62 84 ASP A C 1
ATOM 683 O O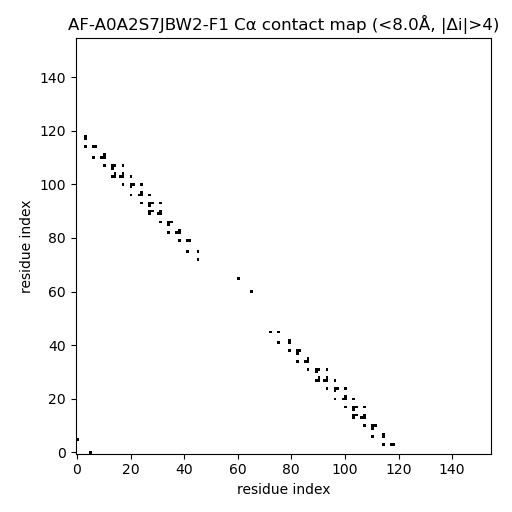 . ASP A 1 84 ? 4.811 -1.663 -19.103 1.00 97.62 84 ASP A O 1
ATOM 687 N N . GLY A 1 85 ? 5.808 -3.075 -20.535 1.00 98.19 85 GLY A N 1
ATOM 688 C CA . GLY A 1 85 ? 5.082 -4.262 -20.079 1.00 98.19 85 GLY A CA 1
ATOM 689 C C . GLY A 1 85 ? 5.347 -4.599 -18.606 1.00 98.19 85 GLY A C 1
ATOM 690 O O . GLY A 1 85 ? 4.414 -4.907 -17.857 1.00 98.19 85 GLY A O 1
ATOM 691 N N . VAL A 1 86 ? 6.603 -4.493 -18.162 1.00 98.12 86 VAL A N 1
ATOM 692 C CA . VAL A 1 86 ? 6.987 -4.672 -16.752 1.00 98.12 86 VAL A CA 1
ATOM 693 C C . VAL A 1 86 ? 6.312 -3.626 -15.867 1.00 98.12 86 VAL A C 1
ATOM 695 O O . VAL A 1 86 ? 5.683 -3.992 -14.873 1.00 98.12 86 VAL A O 1
ATOM 698 N N . ILE A 1 87 ? 6.366 -2.343 -16.234 1.00 98.62 87 ILE A N 1
ATOM 699 C CA . ILE A 1 87 ? 5.715 -1.264 -15.477 1.00 98.62 87 ILE A CA 1
ATOM 700 C C . ILE A 1 87 ? 4.205 -1.495 -15.400 1.00 98.62 87 ILE A C 1
ATOM 702 O O . ILE A 1 87 ? 3.625 -1.386 -14.320 1.00 98.62 87 ILE A O 1
ATOM 706 N N . ALA A 1 88 ? 3.563 -1.887 -16.502 1.00 98.56 88 ALA A N 1
ATOM 707 C CA . ALA A 1 88 ? 2.138 -2.193 -16.511 1.00 98.56 88 ALA A CA 1
ATOM 708 C C . ALA A 1 88 ? 1.783 -3.327 -15.531 1.00 98.56 88 ALA A C 1
ATOM 710 O O . ALA A 1 88 ? 0.747 -3.266 -14.863 1.00 98.56 88 ALA A O 1
ATOM 711 N N . ASN A 1 89 ? 2.631 -4.353 -15.411 1.00 98.50 89 ASN A N 1
ATOM 712 C CA . ASN A 1 89 ? 2.455 -5.425 -14.426 1.00 98.50 89 ASN A CA 1
ATOM 713 C C . ASN A 1 89 ? 2.608 -4.902 -12.990 1.00 98.50 89 ASN A C 1
ATOM 715 O O . ASN A 1 89 ? 1.765 -5.202 -12.142 1.00 98.50 89 ASN A O 1
ATOM 719 N N . LEU A 1 90 ? 3.637 -4.089 -12.733 1.00 98.62 90 LEU A N 1
ATOM 720 C CA . LEU A 1 90 ? 3.898 -3.492 -11.420 1.00 98.62 90 LEU A CA 1
ATOM 721 C C . LEU A 1 90 ? 2.749 -2.581 -10.971 1.00 98.62 90 LEU A C 1
ATOM 723 O O . LEU A 1 90 ? 2.312 -2.671 -9.829 1.00 98.62 90 LEU A O 1
ATOM 727 N N . VAL A 1 91 ? 2.190 -1.772 -11.874 1.00 98.75 91 VAL A N 1
ATOM 728 C CA . VAL A 1 91 ? 1.022 -0.921 -11.587 1.00 98.75 91 VAL A CA 1
ATOM 729 C C . VAL A 1 91 ? -0.210 -1.770 -11.253 1.00 98.75 91 VAL A C 1
ATOM 731 O O . VAL A 1 91 ? -0.949 -1.461 -10.315 1.00 98.75 91 VAL A O 1
ATOM 734 N N . ARG A 1 92 ? -0.441 -2.882 -11.968 1.00 98.69 92 ARG A N 1
ATOM 735 C CA . ARG A 1 92 ? -1.531 -3.811 -11.616 1.00 98.69 92 ARG A CA 1
ATOM 736 C C . ARG A 1 92 ? -1.327 -4.426 -10.233 1.00 98.69 92 ARG A C 1
ATOM 738 O O . ARG A 1 92 ? -2.291 -4.520 -9.475 1.00 98.69 92 ARG A O 1
ATOM 745 N N . GLN A 1 93 ? -0.097 -4.797 -9.889 1.00 98.44 93 GLN A N 1
ATOM 746 C CA . GLN A 1 93 ? 0.242 -5.304 -8.562 1.00 98.44 93 GLN A CA 1
ATOM 747 C C . GLN A 1 93 ? 0.043 -4.238 -7.476 1.00 98.44 93 GLN A C 1
ATOM 749 O O . GLN A 1 93 ? -0.572 -4.526 -6.452 1.00 98.44 93 GLN A O 1
ATOM 754 N N . GLU A 1 94 ? 0.479 -2.997 -7.706 1.00 98.75 94 GLU A N 1
ATOM 755 C CA . GLU A 1 94 ? 0.263 -1.877 -6.784 1.00 98.75 94 GLU A CA 1
ATOM 756 C C . GLU A 1 94 ? -1.232 -1.672 -6.497 1.00 98.75 94 GLU A C 1
ATOM 758 O O . GLU A 1 94 ? -1.641 -1.556 -5.339 1.00 98.75 94 GLU A O 1
ATOM 763 N N . ASN A 1 95 ? -2.067 -1.706 -7.538 1.00 98.62 95 ASN A N 1
ATOM 764 C CA . ASN A 1 95 ? -3.516 -1.581 -7.403 1.00 98.62 95 ASN A CA 1
ATOM 765 C C . ASN A 1 95 ? -4.131 -2.729 -6.587 1.00 98.62 95 ASN A C 1
ATOM 767 O O . ASN A 1 95 ? -5.015 -2.493 -5.760 1.00 98.62 95 ASN A O 1
ATOM 771 N N . GLN A 1 96 ? -3.642 -3.960 -6.756 1.00 98.56 96 GLN A N 1
ATOM 772 C CA . GLN A 1 96 ? -4.057 -5.091 -5.922 1.00 98.56 96 GLN A CA 1
ATOM 773 C C . GLN A 1 96 ? -3.650 -4.882 -4.458 1.00 98.56 96 GLN A C 1
ATOM 775 O O . GLN A 1 96 ? -4.482 -5.031 -3.563 1.00 98.56 96 GLN A O 1
ATOM 780 N N . CYS A 1 97 ? -2.406 -4.469 -4.197 1.00 98.62 97 CYS A N 1
ATOM 781 C CA . CYS A 1 97 ? -1.939 -4.156 -2.846 1.00 98.62 97 CYS A CA 1
ATOM 782 C C . CYS A 1 97 ? -2.802 -3.065 -2.196 1.00 98.62 97 CYS A C 1
ATOM 784 O O . CYS A 1 97 ? -3.238 -3.221 -1.054 1.00 98.62 97 CYS A O 1
ATOM 786 N N . ARG A 1 98 ? -3.139 -2.010 -2.944 1.00 98.69 98 ARG A N 1
ATOM 787 C CA . ARG A 1 98 ? -4.017 -0.924 -2.496 1.00 98.69 98 ARG A CA 1
ATOM 788 C C . ARG A 1 98 ? -5.406 -1.429 -2.107 1.00 98.69 98 ARG A C 1
ATOM 790 O O . ARG A 1 98 ? -5.894 -1.089 -1.032 1.00 98.69 98 ARG A O 1
ATOM 797 N N . ALA A 1 99 ? -6.010 -2.288 -2.926 1.00 98.62 99 ALA A N 1
ATOM 798 C CA . ALA A 1 99 ? -7.299 -2.901 -2.611 1.00 98.62 99 ALA A CA 1
ATOM 799 C C . ALA A 1 99 ? -7.232 -3.760 -1.333 1.00 98.62 99 ALA A C 1
ATOM 801 O O . ALA A 1 99 ? -8.126 -3.688 -0.488 1.00 98.62 99 ALA A O 1
ATOM 802 N N . THR A 1 100 ? -6.154 -4.531 -1.142 1.00 98.38 100 THR A N 1
ATOM 803 C CA . THR A 1 100 ? -5.984 -5.344 0.077 1.00 98.38 100 THR A CA 1
ATOM 804 C C . THR A 1 100 ? -5.784 -4.503 1.338 1.00 98.38 100 THR A C 1
ATOM 806 O O . THR A 1 100 ? -6.297 -4.869 2.397 1.00 98.38 100 THR A O 1
ATOM 809 N N . LEU A 1 101 ? -5.089 -3.364 1.238 1.00 98.75 101 LEU A N 1
ATOM 810 C CA . LEU A 1 101 ? -4.942 -2.425 2.349 1.00 98.75 101 LEU A CA 1
ATOM 811 C C . LEU A 1 101 ? -6.301 -1.831 2.734 1.00 98.75 101 LEU A C 1
ATOM 813 O O . LEU A 1 101 ? -6.676 -1.891 3.902 1.00 98.75 101 LEU A O 1
ATOM 817 N N . MET A 1 102 ? -7.077 -1.370 1.750 1.00 98.69 102 MET A N 1
ATOM 818 C CA . MET A 1 102 ? -8.420 -0.829 1.977 1.00 98.69 102 MET A CA 1
ATOM 819 C C . MET A 1 102 ? -9.333 -1.843 2.687 1.00 98.69 102 MET A C 1
ATOM 821 O O . MET A 1 102 ? -10.054 -1.501 3.624 1.00 98.69 102 MET A O 1
ATOM 825 N N . GLN A 1 103 ? -9.282 -3.122 2.299 1.00 98.50 103 GLN A N 1
ATOM 826 C CA . GLN A 1 103 ? -10.029 -4.184 2.984 1.00 98.50 103 GLN A CA 1
ATOM 827 C C . GLN A 1 103 ? -9.593 -4.371 4.444 1.00 98.50 103 GLN A C 1
ATOM 829 O O . GLN A 1 103 ? -10.440 -4.562 5.323 1.00 98.50 103 GLN A O 1
ATOM 834 N N . ALA A 1 104 ? -8.289 -4.299 4.725 1.00 98.38 104 ALA A N 1
ATOM 835 C CA . ALA A 1 104 ? -7.771 -4.381 6.087 1.00 98.38 104 ALA A CA 1
ATOM 836 C C . ALA A 1 104 ? -8.211 -3.177 6.939 1.00 98.38 104 ALA A C 1
ATOM 838 O O . ALA A 1 104 ? -8.641 -3.358 8.07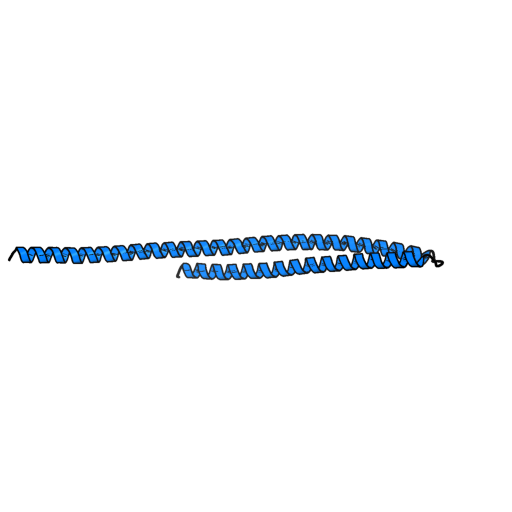9 1.00 98.38 104 ALA A O 1
ATOM 839 N N . GLU A 1 105 ? -8.188 -1.967 6.379 1.00 98.62 105 GLU A N 1
ATOM 840 C CA . GLU A 1 105 ? -8.665 -0.743 7.034 1.00 98.62 105 GLU A CA 1
ATOM 841 C C . GLU A 1 105 ? -10.157 -0.813 7.371 1.00 98.62 105 GLU A C 1
ATOM 843 O O . GLU A 1 105 ? -10.548 -0.540 8.511 1.00 98.62 105 GLU A O 1
ATOM 848 N N . MET A 1 106 ? -10.988 -1.259 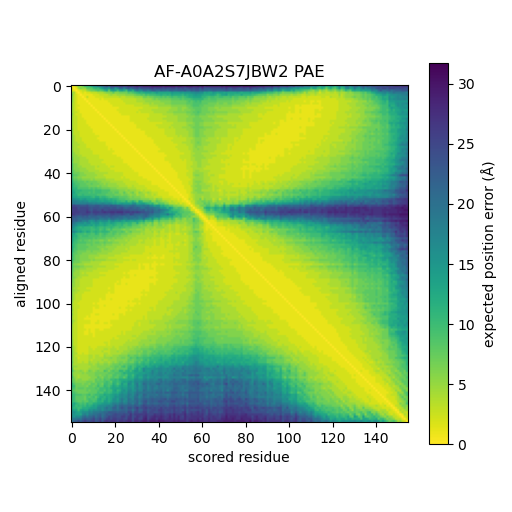6.422 1.00 98.62 106 MET A N 1
ATOM 849 C CA . MET A 1 106 ? -12.419 -1.481 6.657 1.00 98.62 106 MET A CA 1
ATOM 850 C C . MET A 1 106 ? -12.653 -2.481 7.791 1.00 98.62 106 MET A C 1
ATOM 852 O O . MET A 1 106 ? -13.512 -2.260 8.647 1.00 98.62 106 MET A O 1
ATOM 856 N N . ARG A 1 107 ? -11.863 -3.562 7.851 1.00 98.00 107 ARG A N 1
ATOM 857 C CA . ARG A 1 107 ? -11.959 -4.554 8.928 1.00 98.00 107 ARG A CA 1
ATOM 858 C C . ARG A 1 107 ? -11.608 -3.958 10.291 1.00 98.00 107 ARG A C 1
ATOM 860 O O . ARG A 1 107 ? -12.332 -4.209 11.252 1.00 98.00 107 ARG A O 1
ATOM 867 N N . VAL A 1 108 ? -10.532 -3.173 10.385 1.00 98.62 108 VAL A N 1
ATOM 868 C CA . VAL A 1 108 ? -10.151 -2.479 11.629 1.00 98.62 108 VAL A CA 1
ATOM 869 C C . VAL A 1 108 ? -11.271 -1.541 12.080 1.00 98.62 108 VAL A C 1
ATOM 871 O O . VAL A 1 108 ? -11.691 -1.599 13.235 1.00 98.62 108 VAL A O 1
ATOM 874 N N . SER A 1 109 ? -11.794 -0.721 11.164 1.00 98.38 109 SER A N 1
ATOM 875 C CA . SER A 1 109 ? -12.901 0.199 11.446 1.00 98.38 109 SER A CA 1
ATOM 876 C C . SER A 1 109 ? -14.144 -0.542 11.952 1.00 98.38 109 SER A C 1
ATOM 878 O O . SER A 1 109 ? -14.679 -0.211 13.012 1.00 98.38 109 SER A O 1
ATOM 880 N N . GLY A 1 110 ? -14.546 -1.621 11.271 1.00 98.19 110 GLY A N 1
ATOM 881 C CA . GLY A 1 110 ? -15.685 -2.443 11.679 1.00 98.19 110 GLY A CA 1
ATOM 882 C C . GLY A 1 110 ? -15.514 -3.066 13.069 1.00 98.19 110 GLY A C 1
ATOM 883 O O . GLY A 1 110 ? -16.439 -3.026 13.879 1.00 98.19 110 GLY A O 1
ATOM 884 N N . LEU A 1 111 ? -14.327 -3.590 13.400 1.00 98.00 111 LEU A N 1
ATOM 885 C CA . LEU A 1 111 ? -14.061 -4.143 14.735 1.00 98.00 111 LEU A CA 1
ATOM 886 C C . LEU A 1 111 ? -14.121 -3.069 15.830 1.00 98.00 111 LEU A C 1
ATOM 888 O O . LEU A 1 111 ? -14.686 -3.324 16.896 1.00 98.00 111 LEU A O 1
ATOM 892 N N . LYS A 1 112 ? -13.601 -1.863 15.566 1.00 97.94 112 LYS A N 1
ATOM 893 C CA . LYS A 1 112 ? -13.694 -0.727 16.498 1.00 97.94 112 LYS A CA 1
ATOM 894 C C . LYS A 1 112 ? -15.147 -0.323 16.748 1.00 97.94 112 LYS A C 1
ATOM 896 O O . LYS A 1 112 ? -15.540 -0.173 17.900 1.00 97.94 112 LYS A O 1
ATOM 901 N N . GLN A 1 113 ? -15.970 -0.245 15.702 1.00 98.19 113 GLN A N 1
ATOM 902 C CA . GLN A 1 113 ? -17.404 0.037 15.843 1.00 98.19 113 GLN A CA 1
ATOM 903 C C . GLN A 1 113 ? -18.128 -1.029 16.679 1.00 98.19 113 GLN A C 1
ATOM 905 O O . GLN A 1 113 ? -18.947 -0.700 17.538 1.00 98.19 113 GLN A O 1
ATOM 910 N N . VAL A 1 114 ? -17.808 -2.312 16.471 1.00 97.44 114 VAL A N 1
ATOM 911 C CA . VAL A 1 114 ? -18.369 -3.410 17.273 1.00 97.44 114 VAL A CA 1
ATOM 912 C C . VAL A 1 114 ? -17.954 -3.293 18.740 1.00 97.44 114 VAL A C 1
ATOM 914 O O . VAL A 1 114 ? -18.799 -3.480 19.618 1.00 97.44 114 VAL A O 1
ATOM 917 N N . LEU A 1 115 ? -16.687 -2.971 19.019 1.00 97.06 115 LEU A N 1
ATOM 918 C CA . LEU A 1 115 ? -16.200 -2.765 20.383 1.00 97.06 115 LEU A CA 1
ATOM 919 C C . LEU A 1 115 ? -16.961 -1.633 21.082 1.00 97.06 115 LEU A C 1
ATOM 921 O O . LEU A 1 115 ? -17.469 -1.842 22.184 1.00 97.06 115 LEU A O 1
ATOM 925 N N . GLU A 1 116 ? -17.089 -0.472 20.439 1.00 96.88 116 GLU A N 1
ATOM 926 C CA . GLU A 1 116 ? -17.814 0.671 21.004 1.00 96.88 116 GLU A CA 1
ATOM 927 C C . GLU A 1 116 ? -19.287 0.340 21.260 1.00 96.88 116 GLU A C 1
ATOM 929 O O . GLU A 1 116 ? -19.800 0.575 22.355 1.00 96.88 116 GLU A O 1
ATOM 934 N N . LYS A 1 117 ? -19.955 -0.333 20.314 1.00 96.75 117 LYS A N 1
ATOM 935 C CA . LYS A 1 117 ? -21.333 -0.801 20.512 1.00 96.75 117 LYS A CA 1
ATOM 936 C C . LYS A 1 117 ? -21.456 -1.722 21.728 1.00 96.75 117 LYS A C 1
ATOM 938 O O . LYS A 1 117 ? -22.409 -1.590 22.495 1.00 96.75 117 LYS A O 1
ATOM 943 N N . ARG A 1 118 ? -20.504 -2.641 21.936 1.00 95.56 118 ARG A N 1
ATOM 944 C CA . ARG A 1 118 ? -20.517 -3.532 23.108 1.00 95.56 118 ARG A CA 1
ATOM 945 C C . ARG A 1 118 ? -20.277 -2.786 24.416 1.00 95.56 118 ARG A C 1
ATOM 947 O O . ARG A 1 118 ? -20.948 -3.096 25.396 1.00 95.56 118 ARG A O 1
ATOM 954 N N . LYS A 1 119 ? -19.371 -1.806 24.440 1.00 95.50 119 LYS A N 1
ATOM 955 C CA . LYS A 1 119 ? -19.144 -0.962 25.625 1.00 95.50 119 LYS A CA 1
ATOM 956 C C . LYS A 1 119 ? -20.418 -0.221 26.028 1.00 95.50 119 LYS A C 1
ATOM 958 O O . LYS A 1 119 ? -20.811 -0.291 27.187 1.00 95.50 119 LYS A O 1
ATOM 963 N N . LEU A 1 120 ? -21.102 0.400 25.065 1.00 96.12 120 LEU A N 1
ATOM 964 C CA . LEU A 1 120 ? -22.368 1.099 25.308 1.00 96.12 120 LEU A CA 1
ATOM 965 C C . LEU A 1 120 ? -23.456 0.157 25.842 1.00 96.12 120 LEU A C 1
ATOM 967 O O . LEU A 1 120 ? -24.187 0.513 26.762 1.00 96.12 120 LEU A O 1
ATOM 971 N N . GLN A 1 121 ? -23.549 -1.062 25.303 1.00 95.56 121 GLN A N 1
ATOM 972 C CA . GLN A 1 121 ? -24.501 -2.067 25.785 1.00 95.56 121 GLN A CA 1
ATOM 973 C C . GLN A 1 121 ? -24.229 -2.483 27.235 1.00 95.56 121 GLN A C 1
ATOM 975 O O . GLN A 1 121 ? -25.175 -2.607 28.011 1.00 95.56 121 GLN A O 1
ATOM 980 N N . ILE A 1 122 ? -22.960 -2.685 27.600 1.00 93.75 122 ILE A N 1
ATOM 981 C CA . ILE A 1 122 ? -22.564 -3.036 28.970 1.00 93.75 122 ILE A CA 1
ATOM 982 C C . ILE A 1 122 ? -22.888 -1.881 29.921 1.00 93.75 122 ILE A C 1
ATOM 984 O O . ILE A 1 122 ? -23.598 -2.099 30.901 1.00 93.75 122 ILE A O 1
ATOM 988 N N . ALA A 1 123 ? -22.486 -0.656 29.575 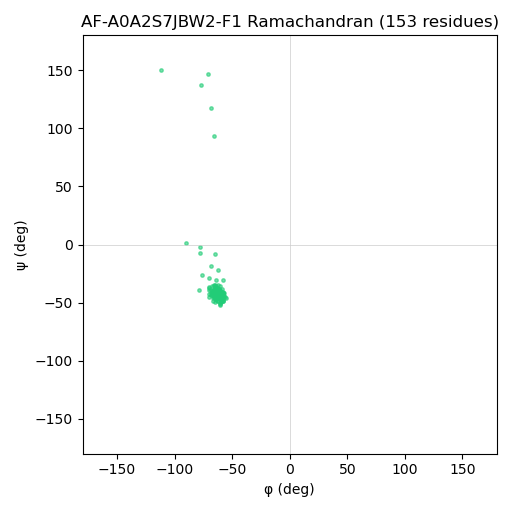1.00 94.44 123 ALA A N 1
ATOM 98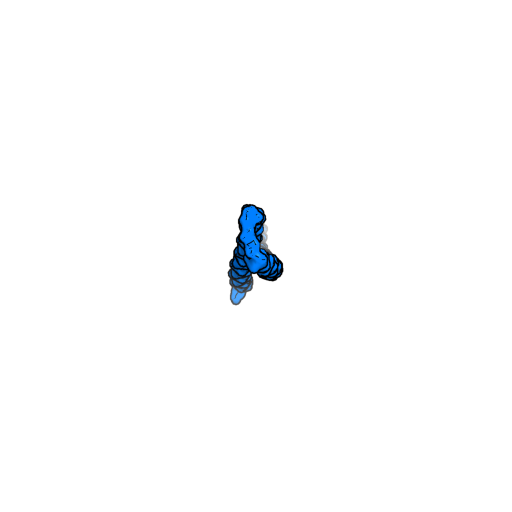9 C CA . ALA A 1 123 ? -22.768 0.535 30.374 1.00 94.44 123 ALA A CA 1
ATOM 990 C C . ALA A 1 123 ? -24.277 0.746 30.591 1.00 94.44 123 ALA A C 1
ATOM 992 O O . ALA A 1 123 ? -24.714 1.021 31.703 1.00 94.44 123 ALA A O 1
ATOM 993 N N . ALA A 1 124 ? -25.101 0.533 29.559 1.00 95.62 124 ALA A N 1
ATOM 994 C CA . ALA A 1 124 ? -26.554 0.642 29.677 1.00 95.62 124 ALA A CA 1
ATOM 995 C C . ALA A 1 124 ? -27.164 -0.428 30.603 1.00 95.62 124 ALA A C 1
ATOM 997 O O . ALA A 1 124 ? -28.156 -0.171 31.286 1.00 95.62 124 ALA A O 1
ATOM 998 N N . VAL A 1 125 ? -26.610 -1.645 30.620 1.00 95.25 125 VAL A N 1
ATOM 999 C CA . VAL A 1 125 ? -27.045 -2.699 31.551 1.00 95.25 125 VAL A CA 1
ATOM 1000 C C . VAL A 1 125 ? -26.639 -2.358 32.984 1.00 95.25 125 VAL A C 1
ATOM 1002 O O . VAL A 1 125 ? -27.456 -2.522 33.887 1.00 95.25 125 VAL A O 1
ATOM 1005 N N . GLU A 1 126 ? -25.420 -1.867 33.195 1.00 93.69 126 GLU A N 1
ATOM 1006 C CA . GLU A 1 126 ? -24.932 -1.443 34.512 1.00 93.69 126 GLU A CA 1
ATOM 1007 C C . GLU A 1 126 ? -25.735 -0.260 35.061 1.00 93.69 126 GLU A C 1
ATOM 1009 O O . GLU A 1 126 ? -26.188 -0.313 36.201 1.00 93.69 126 GLU A O 1
ATOM 1014 N N . GLN A 1 127 ? -26.024 0.743 34.228 1.00 94.62 127 GLN A N 1
ATOM 1015 C CA . GLN A 1 127 ? -26.854 1.886 34.604 1.00 94.62 127 GLN A CA 1
ATOM 1016 C C . GLN A 1 127 ? -28.262 1.458 35.034 1.00 94.62 127 GLN A C 1
ATOM 1018 O O . GLN A 1 127 ? -28.754 1.918 36.061 1.00 94.62 127 GLN A O 1
ATOM 1023 N N . ARG A 1 128 ? -28.902 0.541 34.292 1.00 95.19 128 ARG A N 1
ATOM 1024 C CA . ARG A 1 128 ? -30.221 0.002 34.672 1.00 95.19 128 ARG A CA 1
ATOM 1025 C C . ARG A 1 128 ? -30.182 -0.762 35.995 1.00 95.19 128 ARG A C 1
ATOM 1027 O O . ARG A 1 128 ? -31.124 -0.666 36.773 1.00 95.19 128 ARG A O 1
ATOM 1034 N N . ARG A 1 129 ? -29.111 -1.522 36.249 1.00 94.19 129 ARG A N 1
ATOM 1035 C CA . ARG A 1 129 ? -28.932 -2.247 37.517 1.00 94.19 129 ARG A CA 1
ATOM 1036 C C . ARG A 1 129 ? -28.758 -1.290 38.692 1.00 94.19 129 ARG A C 1
ATOM 1038 O O . ARG A 1 129 ? -29.399 -1.497 39.716 1.00 94.19 129 ARG A O 1
ATOM 1045 N N . GLU A 1 130 ? -27.936 -0.253 38.542 1.00 93.56 130 GLU A N 1
ATOM 1046 C CA . GLU A 1 130 ? -27.737 0.726 39.615 1.00 93.56 130 GLU A CA 1
ATOM 1047 C C . GLU A 1 130 ? -29.008 1.534 39.877 1.00 93.56 130 GLU A C 1
ATOM 1049 O O . GLU A 1 130 ? -29.376 1.715 41.033 1.00 93.56 130 GLU A O 1
ATOM 1054 N N . GLN A 1 131 ? -29.729 1.937 38.826 1.00 93.81 131 GLN A N 1
ATOM 1055 C CA . GLN A 1 131 ? -31.019 2.608 38.975 1.00 93.81 131 GLN A CA 1
ATOM 1056 C C . GLN A 1 131 ? -32.015 1.744 39.761 1.00 93.81 131 GLN A C 1
ATOM 1058 O O . GLN A 1 131 ? -32.579 2.222 40.738 1.00 93.81 131 GLN A O 1
ATOM 1063 N N . GLY A 1 132 ? -32.163 0.461 39.410 1.00 95.38 132 GLY A N 1
ATOM 1064 C CA . GLY A 1 132 ? -33.045 -0.450 40.148 1.00 95.38 132 GLY A CA 1
ATOM 1065 C C . GLY A 1 132 ? -32.661 -0.589 41.626 1.00 95.38 132 GLY A C 1
ATOM 1066 O O . GLY A 1 132 ? -33.522 -0.524 42.498 1.00 95.38 132 GLY A O 1
ATOM 1067 N N . ARG A 1 133 ? -31.360 -0.695 41.930 1.00 93.88 133 ARG A N 1
ATOM 1068 C CA . ARG A 1 133 ? -30.857 -0.782 43.311 1.00 93.88 133 ARG A CA 1
ATOM 1069 C C . ARG A 1 133 ? -31.118 0.501 44.112 1.00 93.88 133 ARG A C 1
ATOM 1071 O O . ARG A 1 133 ? -31.421 0.441 45.303 1.00 93.88 133 ARG A O 1
ATOM 1078 N N . MET A 1 134 ? -31.006 1.658 43.460 1.00 92.31 134 MET A N 1
ATOM 1079 C CA . MET A 1 134 ? -31.328 2.959 44.048 1.00 92.31 134 MET A CA 1
ATOM 1080 C C . MET A 1 134 ? -32.829 3.108 44.312 1.00 92.31 134 MET A C 1
ATOM 1082 O O . MET A 1 134 ? -33.207 3.574 45.389 1.00 92.31 134 MET A O 1
ATOM 1086 N N . ASP A 1 135 ? -33.672 2.666 43.379 1.00 94.69 135 ASP A N 1
ATOM 1087 C CA . ASP A 1 135 ? -35.131 2.699 43.513 1.00 94.69 135 ASP A CA 1
ATOM 1088 C C . ASP A 1 135 ? -35.607 1.787 44.660 1.00 94.69 135 ASP A C 1
ATOM 1090 O O . ASP A 1 135 ? -36.425 2.200 45.484 1.00 94.69 135 ASP A O 1
ATOM 1094 N N . GLU A 1 136 ? -35.038 0.581 44.789 1.00 94.25 136 GLU A N 1
ATOM 1095 C CA . GLU A 1 136 ? -35.304 -0.334 45.910 1.00 94.25 136 GLU A CA 1
ATOM 1096 C C . GLU A 1 136 ? -34.932 0.292 47.263 1.00 94.25 136 GLU A C 1
ATOM 1098 O O . GLU A 1 136 ? -35.718 0.259 48.214 1.00 94.25 136 GLU A O 1
ATOM 1103 N N . MET A 1 137 ? -33.755 0.919 47.353 1.00 93.56 137 MET A N 1
ATOM 1104 C CA . MET A 1 137 ? -33.323 1.605 48.571 1.00 93.56 137 MET A CA 1
ATOM 1105 C C . MET A 1 137 ? -34.243 2.786 48.914 1.00 93.56 137 MET A C 1
ATOM 1107 O O . MET A 1 137 ? -34.616 2.966 50.077 1.00 93.56 137 MET A O 1
ATOM 1111 N N . ALA A 1 138 ? -34.643 3.577 47.916 1.00 93.50 138 ALA A N 1
ATOM 1112 C CA . ALA A 1 138 ? -35.568 4.690 48.100 1.00 93.50 138 ALA A CA 1
ATOM 1113 C C . ALA A 1 138 ? -36.938 4.210 48.605 1.00 93.50 138 ALA A C 1
ATOM 1115 O O . ALA A 1 138 ? -37.481 4.798 49.545 1.00 93.50 138 ALA A O 1
ATOM 1116 N N . ALA A 1 139 ? -37.460 3.111 48.051 1.00 93.62 139 ALA A N 1
ATOM 1117 C CA . ALA A 1 139 ? -38.710 2.498 48.488 1.00 93.62 139 ALA A CA 1
ATOM 1118 C C . ALA A 1 139 ? -38.639 2.007 49.944 1.00 93.62 139 ALA A C 1
ATOM 1120 O O . ALA A 1 139 ? -39.557 2.269 50.723 1.00 93.62 139 ALA A O 1
ATOM 1121 N N . LEU A 1 140 ? -37.534 1.367 50.350 1.00 94.06 140 LEU A N 1
ATOM 1122 C CA . LEU A 1 140 ? -37.317 0.933 51.737 1.00 94.06 140 LEU A CA 1
ATOM 1123 C C . LEU A 1 140 ? -37.258 2.114 52.714 1.00 94.06 140 LEU A C 1
ATOM 1125 O O . LEU A 1 140 ? -37.885 2.079 53.776 1.00 94.06 140 LEU A O 1
ATOM 1129 N N . VAL A 1 141 ? -36.528 3.178 52.365 1.00 93.44 141 VAL A N 1
ATOM 1130 C CA . VAL A 1 141 ? -36.448 4.397 53.187 1.00 93.44 141 VAL A CA 1
ATOM 1131 C C . VAL A 1 141 ? -37.816 5.066 53.299 1.00 93.44 141 VAL A C 1
ATOM 1133 O O . VAL A 1 141 ? -38.206 5.477 54.395 1.00 93.44 141 VAL A O 1
ATOM 1136 N N . TYR A 1 142 ? -38.556 5.157 52.194 1.00 91.75 14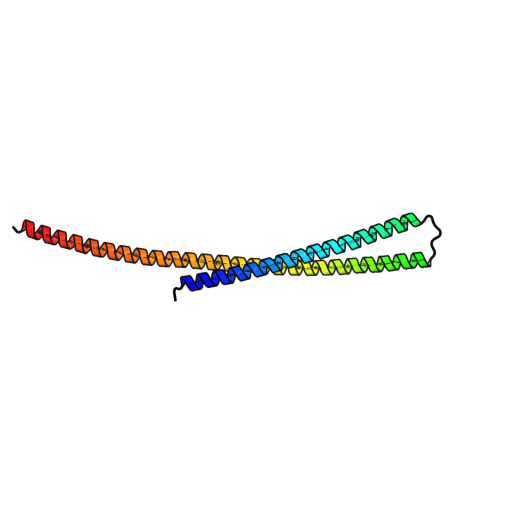2 TYR A N 1
ATOM 1137 C CA . TYR A 1 142 ? -39.903 5.720 52.176 1.00 91.75 142 TYR A CA 1
ATOM 1138 C C . TYR A 1 142 ? -40.868 4.908 53.049 1.00 91.75 142 TYR A C 1
ATOM 1140 O O . TYR A 1 142 ? -41.520 5.479 53.922 1.00 91.75 142 TYR A O 1
ATOM 1148 N N . ALA A 1 143 ? -40.896 3.580 52.899 1.00 91.56 143 ALA A N 1
ATOM 1149 C CA . ALA A 1 143 ? -41.727 2.696 53.715 1.00 91.56 143 ALA A CA 1
ATOM 1150 C C . ALA A 1 143 ? -41.412 2.831 55.214 1.00 91.56 143 ALA A C 1
ATOM 1152 O O . ALA A 1 143 ? -42.323 2.928 56.036 1.00 91.56 143 ALA A O 1
ATOM 1153 N N . ARG A 1 144 ? -40.124 2.921 55.576 1.00 90.31 144 ARG A N 1
ATOM 1154 C CA . ARG A 1 144 ? -39.698 3.141 56.965 1.00 90.31 144 ARG A CA 1
ATOM 1155 C C . ARG A 1 144 ? -40.176 4.486 57.515 1.00 90.31 144 ARG A C 1
ATOM 1157 O O . ARG A 1 144 ? -40.626 4.531 58.656 1.00 90.31 144 ARG A O 1
ATOM 1164 N N . ARG A 1 145 ? -40.095 5.562 56.721 1.00 89.12 145 ARG A N 1
ATOM 1165 C CA . ARG A 1 145 ? -40.592 6.896 57.110 1.00 89.12 145 ARG A CA 1
ATOM 1166 C C . ARG A 1 145 ? -42.108 6.918 57.296 1.00 89.12 145 ARG A C 1
ATOM 1168 O O . ARG A 1 145 ? -42.590 7.519 58.251 1.00 89.12 145 ARG A O 1
ATOM 1175 N N . MET A 1 146 ? -42.850 6.250 56.415 1.00 87.69 146 MET A N 1
ATOM 1176 C CA . MET A 1 146 ? -44.307 6.139 56.534 1.00 87.69 146 MET A CA 1
ATOM 1177 C C . MET A 1 146 ? -44.705 5.369 57.796 1.00 87.69 146 MET A C 1
ATOM 1179 O O . MET A 1 146 ? -45.581 5.813 58.531 1.00 87.69 146 MET A O 1
ATOM 1183 N N . ALA A 1 147 ? -44.013 4.266 58.094 1.00 84.62 147 ALA A N 1
ATOM 1184 C CA . ALA A 1 147 ? -44.243 3.501 59.315 1.00 84.62 147 ALA A CA 1
ATOM 1185 C C . ALA A 1 147 ? -43.937 4.312 60.588 1.00 84.62 147 ALA A C 1
ATOM 1187 O O . ALA A 1 147 ? -44.686 4.226 61.557 1.00 84.62 147 ALA A O 1
ATOM 1188 N N . SER A 1 148 ? -42.870 5.124 60.601 1.00 82.38 148 SER A N 1
ATOM 1189 C CA . SER A 1 148 ? -42.572 5.988 61.753 1.00 82.38 148 SER A CA 1
ATOM 1190 C C . SER A 1 148 ? -43.597 7.107 61.940 1.00 82.38 148 SER A C 1
ATOM 1192 O O . SER A 1 148 ? -43.984 7.364 63.072 1.00 82.38 148 SER A O 1
ATOM 1194 N N . ALA A 1 149 ? -44.082 7.724 60.857 1.00 80.75 149 ALA A N 1
ATOM 1195 C CA . ALA A 1 149 ? -45.104 8.770 60.941 1.00 80.75 149 ALA A CA 1
ATOM 1196 C C . ALA A 1 149 ? -46.436 8.232 61.498 1.00 80.75 149 ALA A C 1
ATOM 1198 O O . ALA A 1 149 ? -47.044 8.853 62.362 1.00 80.75 149 ALA A O 1
ATOM 1199 N N . GLN A 1 150 ? -46.848 7.029 61.081 1.00 74.62 150 GLN A N 1
ATOM 1200 C CA . GLN A 1 150 ? -48.052 6.375 61.610 1.00 74.62 150 GLN A CA 1
ATOM 1201 C C . GLN A 1 150 ? -47.955 6.036 63.106 1.00 74.62 150 GLN A C 1
ATOM 1203 O O . GLN A 1 150 ? -48.969 6.014 63.797 1.00 74.62 150 GLN A O 1
ATOM 1208 N N . LEU A 1 151 ? -46.750 5.759 63.613 1.00 69.06 151 LEU A N 1
ATOM 1209 C CA . LEU A 1 151 ? -46.517 5.492 65.036 1.00 69.06 151 LEU A CA 1
ATOM 1210 C C . LEU A 1 151 ? -46.528 6.765 65.894 1.00 69.06 151 LEU A C 1
ATOM 1212 O O . LEU A 1 151 ? -46.809 6.674 67.088 1.00 69.06 151 LEU A O 1
ATOM 1216 N N . GLU A 1 152 ? -46.207 7.923 65.315 1.00 64.19 152 GLU A N 1
ATOM 1217 C CA . GLU A 1 152 ? -46.270 9.218 66.001 1.00 64.19 152 GLU A CA 1
ATOM 1218 C C . GLU A 1 152 ? -47.705 9.756 66.081 1.00 64.19 152 GLU A C 1
ATOM 1220 O O . GLU A 1 152 ? -48.089 10.226 67.144 1.00 64.19 152 GLU A O 1
ATOM 1225 N N . ASP A 1 153 ? -48.521 9.594 65.033 1.00 62.50 153 ASP A N 1
ATOM 1226 C CA . ASP A 1 153 ? -49.950 9.974 65.046 1.00 62.50 153 ASP A CA 1
ATOM 1227 C C . ASP A 1 153 ? -50.818 9.097 65.973 1.00 62.50 153 ASP A C 1
ATOM 1229 O O . ASP A 1 153 ? -51.933 9.470 66.333 1.00 62.50 153 ASP A O 1
ATOM 1233 N N . ALA A 1 154 ? -50.335 7.909 66.348 1.00 58.28 154 ALA A N 1
ATOM 1234 C CA . ALA A 1 154 ? -51.047 6.969 67.217 1.00 58.28 154 ALA A CA 1
ATOM 1235 C C . ALA A 1 154 ? -50.761 7.159 68.724 1.00 58.28 154 ALA A C 1
ATOM 1237 O O . ALA A 1 154 ? -51.260 6.373 69.535 1.00 58.28 154 ALA A O 1
ATOM 1238 N N . ARG A 1 155 ? -49.940 8.148 69.101 1.00 49.84 155 ARG A N 1
ATOM 1239 C CA . ARG A 1 155 ? -49.587 8.492 70.490 1.00 49.84 155 ARG A CA 1
ATOM 1240 C C . ARG A 1 155 ? -50.275 9.769 70.947 1.00 49.84 155 ARG A C 1
ATOM 1242 O O . ARG A 1 155 ? -50.637 9.798 72.144 1.00 49.84 155 ARG A O 1
#

pLDDT: mean 91.73, std 10.32, range [49.84, 98.81]

Radius of gyration: 38.34 Å; Cα contacts (8 Å, |Δi|>4): 58; chains: 1; bounding box: 83×29×115 Å

Foldseek 3Di:
DPPLVVLVVVLVVLVVVLVVLVVVLVVLVVVLVVLVVVLVVLVVVLVVLVVVVVVPVVDDDDPVNVVVSVVVSVVSVVVSVVSVVVSVVSVVVSVVSVVVSVVSVVVSVVSVVVSVVVVVVVVVVVVVVVVVVVVVVVVVVVVVVVVVVVVVVVD

Mean predicted aligned error: 7.88 Å

Secondary structure (DSSP, 8-state):
--HHHHHHHHHHHHHHHHHHHHHHHHHHHHHHHHHHHHHHHHHHHHHHHHHHHHHGGGS---HHHHHHHHHHHHHHHHHHHHHHHHHHHHHHHHHHHHHHHHHHHHHHHHHHHHHHHHHHHHHHHHHHHHHHHHHHHHHHHHHHHHHHHHHHHT-